Protein AF-A0A433X4B9-F1 (afdb_monomer)

Sequence (89 aa):
MKYVLRILGVVAILFSLYVIVGEQLVGSSGDAYVNAPLATIRAPINGTLQLSTAPLGGRVRAGDAMGSVSARAVADATLSGLEEGRLLA

Mean predicted aligned error: 14.63 Å

Foldseek 3Di:
DVCPVVVVVVVVVVVVVVVVVVVVVVDPPPPDDDDDDDDDDDDPDDADWDAPDPDVVHDDDPPDDRTDGDHPPPCPPDVVNVVVVVVVD

Organism: NCBI:txid1783274

Secondary structure (DSSP, 8-state):
-TTHHHHHHHHHHHHHHHHHHHHHHH-----------------SS-SEEEE--PPTT----TT---EEEE--------HHHHHHHHHT-

Radius of gyration: 35.63 Å; Cα contacts (8 Å, |Δi|>4): 34; chains: 1; bounding box: 78×22×94 Å

Structure (mmCIF, N/CA/C/O backbone):
data_AF-A0A433X4B9-F1
#
_entry.id   AF-A0A433X4B9-F1
#
loop_
_atom_site.group_PDB
_atom_site.id
_atom_site.type_symbol
_atom_site.label_atom_id
_atom_site.label_alt_id
_atom_site.label_comp_id
_atom_site.label_asym_id
_atom_site.label_entity_id
_atom_site.label_seq_id
_atom_site.pdbx_PDB_ins_code
_atom_site.Cartn_x
_atom_site.Cartn_y
_atom_site.Cartn_z
_atom_site.occupancy
_atom_site.B_iso_or_equiv
_atom_site.auth_seq_id
_atom_site.auth_comp_id
_atom_site.auth_asym_id
_atom_site.auth_atom_id
_atom_site.pdbx_PDB_model_num
ATOM 1 N N . MET A 1 1 ? -39.117 10.800 46.953 1.00 66.00 1 MET A N 1
ATOM 2 C CA . MET A 1 1 ? -38.863 11.413 45.624 1.00 66.00 1 MET A CA 1
ATOM 3 C C . MET A 1 1 ? -37.666 12.370 45.584 1.00 66.00 1 MET A C 1
ATOM 5 O O . MET A 1 1 ? -36.942 12.335 44.602 1.00 66.00 1 MET A O 1
ATOM 9 N N . LYS A 1 2 ? -37.377 13.153 46.641 1.00 77.06 2 LYS A N 1
ATOM 10 C CA . LYS A 1 2 ? -36.269 14.142 46.679 1.00 77.06 2 LYS A CA 1
ATOM 11 C C . LYS A 1 2 ? -34.882 13.629 46.242 1.00 77.06 2 LYS A C 1
ATOM 13 O O . LYS A 1 2 ? -34.110 14.384 45.664 1.00 77.06 2 LYS A O 1
ATOM 18 N N . TYR A 1 3 ? -34.563 12.367 46.527 1.00 89.81 3 TYR A N 1
ATOM 19 C CA . TYR A 1 3 ? -33.244 11.784 46.242 1.00 89.81 3 TYR A CA 1
ATOM 20 C C . TYR A 1 3 ? -33.214 10.889 45.003 1.00 89.81 3 TYR A C 1
ATOM 22 O O . TYR A 1 3 ? -32.133 10.538 44.548 1.00 89.81 3 TYR A O 1
ATOM 30 N N . VAL A 1 4 ? -34.374 10.557 44.429 1.00 94.38 4 VAL A N 1
ATOM 31 C CA . VAL A 1 4 ? -34.472 9.606 43.309 1.00 94.38 4 VAL A CA 1
ATOM 32 C C . VAL A 1 4 ? -33.723 10.137 42.091 1.00 94.38 4 VAL A C 1
ATOM 34 O O . VAL A 1 4 ? -32.882 9.439 41.539 1.00 94.38 4 VAL A O 1
ATOM 37 N N . LEU A 1 5 ? -33.937 11.412 41.749 1.00 92.00 5 LEU A N 1
ATOM 38 C CA . LEU A 1 5 ? -33.229 12.069 40.649 1.00 92.00 5 LEU A CA 1
ATOM 39 C C . LEU A 1 5 ? -31.710 12.136 40.877 1.00 92.00 5 LEU A C 1
ATOM 41 O O . LEU A 1 5 ? -30.933 12.013 39.938 1.00 92.00 5 LEU A O 1
ATOM 45 N N . ARG A 1 6 ? -31.283 12.310 42.135 1.00 95.06 6 ARG A N 1
ATOM 46 C CA . ARG A 1 6 ? -29.860 12.389 42.498 1.00 95.06 6 ARG A CA 1
ATOM 47 C C . ARG A 1 6 ? -29.180 11.033 42.352 1.00 95.06 6 ARG A C 1
ATOM 49 O O . ARG A 1 6 ? -28.095 10.962 41.792 1.00 95.06 6 ARG A O 1
ATOM 56 N N . ILE A 1 7 ? -29.837 9.968 42.812 1.00 96.62 7 ILE A N 1
ATOM 57 C CA . ILE A 1 7 ? -29.341 8.593 42.674 1.00 96.62 7 ILE A CA 1
ATOM 58 C C . ILE A 1 7 ? -29.255 8.216 41.192 1.00 96.62 7 ILE A C 1
ATOM 60 O O . ILE A 1 7 ? -28.223 7.720 40.759 1.00 96.62 7 ILE A O 1
ATOM 64 N N . LEU A 1 8 ? -30.288 8.526 40.401 1.00 96.75 8 LEU A N 1
ATOM 65 C CA . LEU A 1 8 ? -30.283 8.304 38.951 1.00 96.75 8 LEU A CA 1
ATOM 66 C C . LEU A 1 8 ? -29.133 9.032 38.250 1.00 96.75 8 LE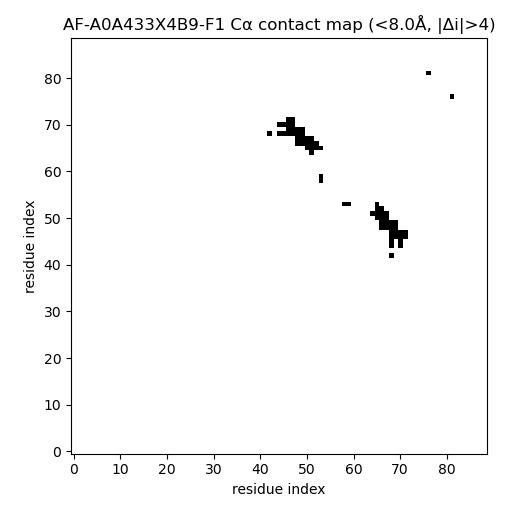U A C 1
ATOM 68 O O . LEU A 1 8 ? -28.458 8.430 37.420 1.00 96.75 8 LEU A O 1
ATOM 72 N N . GLY A 1 9 ? -28.870 10.290 38.612 1.00 96.69 9 GLY A N 1
ATOM 73 C CA . GLY A 1 9 ? -27.742 11.046 38.065 1.00 96.69 9 GLY A CA 1
ATOM 74 C C . GLY A 1 9 ? -26.389 10.409 38.391 1.00 96.69 9 GLY A C 1
ATOM 75 O O . GLY A 1 9 ? -25.558 10.255 37.502 1.00 96.69 9 GLY A O 1
ATOM 76 N N . VAL A 1 10 ? -26.182 9.976 39.639 1.00 97.75 10 VAL A N 1
ATOM 77 C CA . VAL A 1 10 ? -24.943 9.287 40.042 1.00 97.75 10 VAL A CA 1
ATOM 78 C C . VAL A 1 10 ? -24.775 7.969 39.287 1.00 97.75 10 VAL A C 1
ATOM 80 O O . VAL A 1 10 ? -23.693 7.699 38.774 1.00 97.75 10 VAL A O 1
ATOM 83 N N . VAL A 1 11 ? -25.841 7.174 39.164 1.00 98.12 11 VAL A N 1
ATOM 84 C CA . VAL A 1 11 ? -25.816 5.915 38.403 1.00 98.12 11 VAL A CA 1
ATOM 85 C C . VAL A 1 11 ? -25.480 6.169 36.935 1.00 98.12 11 VAL A C 1
ATOM 87 O O . VAL A 1 11 ? -24.628 5.477 36.386 1.00 98.12 11 VAL A O 1
ATOM 90 N N . ALA A 1 12 ? -26.085 7.186 36.317 1.00 97.69 12 ALA A N 1
ATOM 91 C CA . ALA A 1 12 ? -25.792 7.555 34.935 1.00 97.69 12 ALA A CA 1
ATOM 92 C C . ALA A 1 12 ? -24.321 7.962 34.751 1.00 97.69 12 ALA A C 1
ATOM 94 O O . ALA A 1 12 ? -23.680 7.508 33.809 1.00 97.69 12 ALA A O 1
ATOM 95 N N . ILE A 1 13 ? -23.760 8.756 35.670 1.00 97.75 13 ILE A N 1
ATOM 96 C CA . ILE A 1 13 ? -22.347 9.164 35.623 1.00 97.75 13 ILE A CA 1
ATOM 97 C C . ILE A 1 13 ? -21.419 7.949 35.742 1.00 97.75 13 ILE A C 1
ATOM 99 O O . ILE A 1 13 ? -20.491 7.812 34.946 1.00 97.75 13 ILE A O 1
ATOM 103 N N . LEU A 1 14 ? -21.670 7.058 36.707 1.00 98.12 14 LEU A N 1
ATOM 104 C CA . LEU A 1 14 ? -20.856 5.855 36.905 1.00 98.12 14 LEU A CA 1
ATOM 105 C C . LEU A 1 14 ? -20.926 4.918 35.695 1.00 98.12 14 LEU A C 1
ATOM 107 O O . LEU A 1 14 ? -19.903 4.375 35.284 1.00 98.12 14 LEU A O 1
ATOM 111 N N . PHE A 1 15 ? -22.111 4.763 35.103 1.00 97.50 15 PHE A N 1
ATOM 112 C CA . PHE A 1 15 ? -22.300 3.950 33.908 1.00 97.50 15 PHE A CA 1
ATOM 113 C C . PHE A 1 15 ? -21.559 4.529 32.696 1.00 97.50 15 PHE A C 1
ATOM 115 O O . PHE A 1 15 ? -20.846 3.801 32.011 1.00 97.50 15 PHE A O 1
ATOM 122 N N . SER A 1 16 ? -21.649 5.841 32.468 1.00 97.00 16 SER A N 1
ATOM 123 C CA . SER A 1 16 ? -20.891 6.504 31.401 1.00 97.00 16 SER A CA 1
ATOM 124 C C . SER A 1 16 ? -19.384 6.340 31.586 1.00 97.00 16 SER A C 1
ATOM 126 O O . SER A 1 16 ? -18.677 6.041 30.628 1.00 97.00 16 SER A O 1
ATOM 128 N N . LEU A 1 17 ? -18.884 6.489 32.818 1.00 96.56 17 LEU A N 1
ATOM 129 C CA . LEU A 1 17 ? -17.462 6.316 33.111 1.00 96.56 17 LEU A CA 1
ATOM 130 C C . LEU A 1 17 ? -17.006 4.872 32.860 1.00 96.56 17 LEU A C 1
ATOM 132 O O . LEU A 1 17 ? -15.929 4.658 32.310 1.00 96.56 17 LEU A O 1
ATOM 136 N N . TYR A 1 18 ? -17.844 3.893 33.213 1.00 94.62 18 TYR A N 1
ATOM 137 C CA . TYR A 1 18 ? -17.605 2.481 32.921 1.00 94.62 18 TYR A CA 1
ATOM 138 C C . TYR A 1 18 ? -17.470 2.220 31.414 1.00 94.62 18 TYR A C 1
ATOM 140 O O . TYR A 1 18 ? -16.512 1.568 31.002 1.00 94.62 18 TYR A O 1
ATOM 148 N N . VAL A 1 19 ? -18.377 2.767 30.594 1.00 93.69 19 VAL A N 1
ATOM 149 C CA . VAL A 1 19 ? -18.325 2.620 29.128 1.00 93.69 19 VAL A CA 1
ATOM 150 C C . VAL A 1 19 ? -17.065 3.264 28.556 1.00 93.69 19 VAL A C 1
ATOM 152 O O . VAL A 1 19 ? -16.327 2.592 27.846 1.00 93.69 19 VAL A O 1
ATOM 155 N N . ILE A 1 20 ? -16.767 4.516 28.922 1.00 91.62 20 ILE A N 1
ATOM 156 C CA . ILE A 1 20 ? -15.587 5.238 28.417 1.00 91.62 20 ILE A CA 1
ATOM 157 C C . ILE A 1 20 ? -14.304 4.473 28.749 1.00 91.62 20 ILE A C 1
ATOM 159 O O . ILE A 1 20 ? -13.456 4.279 27.884 1.00 91.62 20 ILE A O 1
ATOM 163 N N . VAL A 1 21 ? -14.148 4.011 29.994 1.00 91.56 21 VAL A N 1
ATOM 164 C CA . VAL A 1 21 ? -12.967 3.229 30.384 1.00 91.56 21 VAL A CA 1
ATOM 165 C C . VAL A 1 21 ? -12.911 1.911 29.612 1.00 91.56 21 VAL A C 1
ATOM 167 O O . VAL A 1 21 ? -11.845 1.553 29.120 1.00 91.56 21 VAL A O 1
ATOM 170 N N . GLY A 1 22 ? -14.038 1.212 29.459 1.00 88.12 22 GLY A N 1
ATOM 171 C CA . GLY A 1 22 ? -14.114 -0.013 28.665 1.00 88.12 22 GLY A CA 1
ATOM 172 C C . GLY A 1 22 ? -13.675 0.198 27.214 1.00 88.12 22 GLY A C 1
ATOM 173 O O . GLY A 1 22 ? -12.846 -0.557 26.715 1.00 88.12 22 GLY A O 1
ATOM 174 N N . GLU A 1 23 ? -14.155 1.254 26.561 1.00 87.06 23 GLU A N 1
ATOM 175 C CA . GLU A 1 23 ? -13.783 1.592 25.182 1.00 87.06 23 GLU A CA 1
ATOM 176 C C . GLU A 1 23 ? -12.297 1.942 25.051 1.00 87.06 23 GLU A C 1
ATOM 178 O O . GLU A 1 23 ? -11.620 1.447 24.147 1.00 87.06 23 GLU A O 1
ATOM 183 N N . GLN A 1 24 ? -11.759 2.725 25.988 1.00 79.56 24 GLN A N 1
ATOM 184 C CA . GLN A 1 24 ? -10.344 3.103 25.977 1.00 79.56 24 GLN A CA 1
ATOM 185 C C . GLN A 1 24 ? -9.420 1.903 26.244 1.00 79.56 24 GLN A C 1
ATOM 187 O O . GLN A 1 24 ? -8.320 1.847 25.697 1.00 79.56 24 GLN A O 1
ATOM 192 N N . LEU A 1 25 ? -9.862 0.924 27.044 1.00 79.50 25 LEU A N 1
ATOM 193 C CA . LEU A 1 25 ? -9.121 -0.316 27.313 1.00 79.50 25 LEU A CA 1
ATOM 194 C C . LEU A 1 25 ? -9.207 -1.330 26.168 1.00 79.50 25 LEU A C 1
ATOM 196 O O . LEU A 1 25 ? -8.267 -2.099 25.971 1.00 79.50 25 LEU A O 1
ATOM 200 N N . VAL A 1 26 ? -10.305 -1.335 25.407 1.00 75.06 26 VAL A N 1
ATOM 201 C CA . VAL A 1 26 ? -10.466 -2.197 24.224 1.00 75.06 26 VAL A CA 1
ATOM 202 C C . VAL A 1 26 ? -9.539 -1.769 23.082 1.00 75.06 26 VAL A C 1
ATOM 204 O O . VAL A 1 26 ? -9.313 -2.562 22.175 1.00 75.06 26 VAL A O 1
ATOM 207 N N . GLY A 1 27 ? -8.917 -0.586 23.168 1.00 63.81 27 GLY A N 1
ATOM 208 C CA . GLY A 1 27 ? -7.764 -0.222 22.352 1.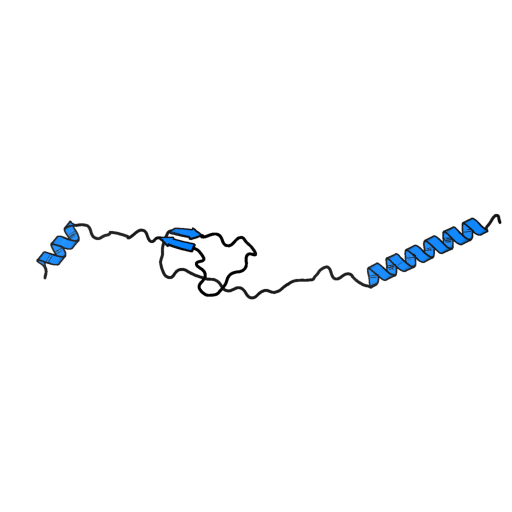00 63.81 27 GLY A CA 1
ATOM 209 C C . GLY A 1 27 ? -8.063 -0.342 20.863 1.00 63.81 27 GLY A C 1
ATOM 210 O O . GLY A 1 27 ? -7.665 -1.306 20.214 1.00 63.81 27 GLY A O 1
ATOM 211 N N . SER A 1 28 ? -8.749 0.653 20.298 1.00 67.75 28 SER A N 1
ATOM 212 C CA . SER A 1 28 ? -8.827 0.790 18.843 1.00 67.75 28 SER A CA 1
ATOM 213 C C . SER A 1 28 ? -7.404 0.935 18.302 1.00 67.75 28 SER A C 1
ATOM 215 O O . SER A 1 28 ? -6.809 2.008 18.403 1.00 67.75 28 SER A O 1
ATOM 217 N N . SER A 1 29 ? -6.840 -0.145 17.759 1.00 64.25 29 SER A N 1
ATOM 218 C CA . SER A 1 29 ? -5.536 -0.099 17.106 1.00 64.25 29 SER A CA 1
ATOM 219 C C . SER A 1 29 ? -5.661 0.789 15.869 1.00 64.25 29 SER A C 1
ATOM 221 O O . SER A 1 29 ? -6.195 0.382 14.840 1.00 64.25 29 SER A O 1
ATOM 223 N N . GLY A 1 30 ? -5.208 2.038 15.997 1.00 67.00 30 GLY A N 1
ATOM 224 C CA . GLY A 1 30 ? -5.055 2.971 14.879 1.00 67.00 30 GLY A CA 1
ATOM 225 C C . GLY A 1 30 ? -3.865 2.627 13.976 1.00 67.00 30 GLY A C 1
ATOM 226 O O . GLY A 1 30 ? -3.653 3.294 12.971 1.00 67.00 30 GLY A O 1
ATOM 227 N N . ASP A 1 31 ? -3.115 1.576 14.316 1.00 72.25 31 ASP A N 1
ATOM 228 C CA . ASP A 1 31 ? -1.864 1.164 13.678 1.00 72.25 31 ASP A CA 1
ATOM 229 C C . ASP A 1 31 ? -2.077 0.046 12.644 1.00 72.25 31 ASP A C 1
ATOM 231 O O . ASP A 1 31 ? -1.310 -0.916 12.550 1.00 72.25 31 ASP A O 1
ATOM 235 N N . ALA A 1 32 ? -3.143 0.153 11.852 1.00 79.19 32 ALA A N 1
ATOM 236 C CA . ALA A 1 32 ? -3.379 -0.756 10.740 1.00 79.19 32 ALA A CA 1
ATOM 237 C C . ALA A 1 32 ? -2.588 -0.294 9.506 1.00 79.19 32 ALA A C 1
ATOM 239 O O . ALA A 1 32 ? -2.997 0.623 8.793 1.00 79.19 32 ALA A O 1
ATOM 240 N N . TYR A 1 33 ? -1.464 -0.955 9.229 1.00 82.75 33 TYR A N 1
ATOM 241 C CA . TYR A 1 33 ? -0.661 -0.710 8.029 1.00 82.75 33 TYR A CA 1
ATOM 242 C C . TYR A 1 33 ? -0.851 -1.834 7.009 1.00 82.75 33 TYR A C 1
ATOM 244 O O . TYR A 1 33 ? -0.771 -3.017 7.340 1.00 82.75 33 TYR A O 1
ATOM 252 N N . VAL A 1 34 ? -1.054 -1.467 5.743 1.00 83.25 34 VAL A N 1
ATOM 253 C CA . VAL A 1 34 ? -1.049 -2.421 4.627 1.00 83.25 34 VAL A CA 1
ATOM 254 C C . VAL A 1 34 ? 0.351 -2.441 4.026 1.00 83.25 34 VAL A C 1
ATOM 256 O O . VAL A 1 34 ? 0.757 -1.494 3.356 1.00 83.25 34 VAL A O 1
ATOM 259 N N . ASN A 1 35 ? 1.098 -3.518 4.265 1.00 86.94 35 ASN A N 1
ATOM 260 C CA . ASN A 1 35 ? 2.392 -3.713 3.622 1.00 86.94 35 ASN A CA 1
ATOM 261 C C . ASN A 1 35 ? 2.177 -4.239 2.194 1.00 86.94 35 ASN A C 1
ATOM 263 O O . ASN A 1 35 ? 1.577 -5.298 2.007 1.00 86.94 35 ASN A O 1
ATOM 267 N N . ALA A 1 36 ? 2.648 -3.499 1.192 1.00 86.25 36 ALA A N 1
ATOM 268 C CA . ALA A 1 36 ? 2.528 -3.867 -0.213 1.00 86.25 36 ALA A CA 1
ATOM 269 C C . ALA A 1 36 ? 3.928 -4.053 -0.820 1.00 86.25 36 ALA A C 1
ATOM 271 O O . ALA A 1 36 ? 4.729 -3.116 -0.781 1.00 86.25 36 ALA A O 1
ATOM 272 N N . PRO A 1 37 ? 4.240 -5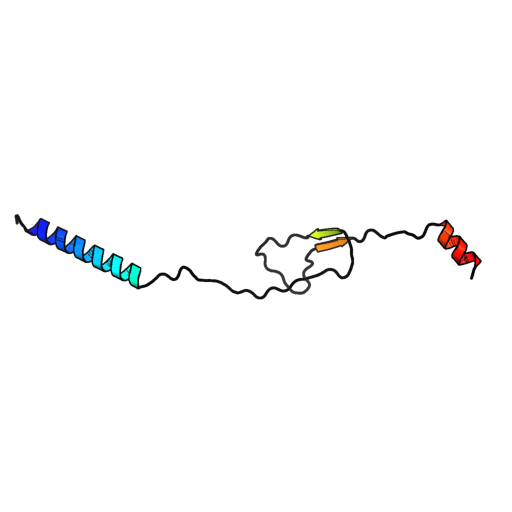.223 -1.408 1.00 86.12 37 PRO A N 1
ATOM 273 C CA . PRO A 1 37 ? 5.474 -5.400 -2.160 1.00 86.12 37 PRO A CA 1
ATOM 274 C C . PRO A 1 37 ? 5.537 -4.407 -3.325 1.00 86.12 37 PRO A C 1
ATOM 276 O O . PRO A 1 37 ? 4.597 -4.309 -4.115 1.00 86.12 37 PRO A O 1
ATOM 279 N N . LEU A 1 38 ? 6.651 -3.688 -3.444 1.00 88.06 38 LEU A N 1
ATOM 280 C CA . LEU A 1 38 ? 6.886 -2.745 -4.533 1.00 88.06 38 LEU A CA 1
ATOM 281 C C . LEU A 1 38 ? 7.865 -3.347 -5.539 1.00 88.06 38 LEU A C 1
ATOM 283 O O . LEU A 1 38 ? 8.918 -3.862 -5.168 1.00 88.06 38 LEU A O 1
ATOM 287 N N . ALA A 1 39 ? 7.523 -3.243 -6.820 1.00 86.88 39 ALA A N 1
ATOM 288 C CA . ALA A 1 39 ? 8.410 -3.571 -7.924 1.00 86.88 39 ALA A CA 1
ATOM 289 C C . ALA A 1 39 ? 8.694 -2.297 -8.722 1.00 86.88 39 ALA A C 1
ATOM 291 O O . ALA A 1 39 ? 7.778 -1.644 -9.222 1.00 86.88 39 ALA A O 1
ATOM 292 N N . THR A 1 40 ? 9.970 -1.945 -8.844 1.00 87.88 40 THR A N 1
ATOM 293 C CA . THR A 1 40 ? 10.389 -0.780 -9.624 1.00 87.88 40 THR A CA 1
ATOM 294 C C . THR A 1 40 ? 10.608 -1.194 -11.071 1.00 87.88 40 THR A C 1
ATOM 296 O O . THR A 1 40 ? 11.405 -2.086 -11.353 1.00 87.88 40 THR A O 1
ATOM 299 N N . ILE A 1 41 ? 9.933 -0.516 -11.996 1.00 87.38 41 ILE A N 1
ATOM 300 C CA . ILE A 1 41 ? 10.139 -0.696 -13.434 1.00 87.38 41 ILE A CA 1
ATOM 301 C C . ILE A 1 41 ? 11.119 0.377 -13.910 1.00 87.38 41 ILE A C 1
ATOM 303 O O . ILE A 1 41 ? 11.010 1.545 -13.534 1.00 87.38 41 ILE A O 1
ATOM 307 N N . ARG A 1 42 ? 12.088 -0.017 -14.739 1.00 89.44 42 ARG A N 1
ATOM 308 C CA . ARG A 1 42 ? 13.097 0.880 -15.312 1.00 89.44 42 ARG A CA 1
ATOM 309 C C . ARG A 1 42 ? 13.149 0.697 -16.826 1.00 89.44 42 ARG A C 1
ATOM 311 O O . ARG A 1 42 ? 13.116 -0.429 -17.311 1.00 89.44 42 ARG A O 1
ATOM 318 N N . ALA A 1 43 ? 13.264 1.802 -17.559 1.00 89.75 43 ALA A N 1
ATOM 319 C CA . ALA A 1 43 ? 13.522 1.755 -18.993 1.00 89.75 43 ALA A CA 1
ATOM 320 C C . ALA A 1 43 ? 14.991 1.370 -19.271 1.00 89.75 43 ALA A C 1
ATOM 322 O O . ALA A 1 43 ? 15.883 1.872 -18.584 1.00 89.75 43 ALA A O 1
ATOM 323 N N . PRO A 1 44 ? 15.266 0.519 -20.275 1.00 89.75 44 PRO A N 1
ATOM 324 C CA . PRO A 1 44 ? 16.624 0.067 -20.596 1.00 89.75 44 PRO A CA 1
ATOM 325 C C . PRO A 1 44 ? 17.473 1.125 -21.323 1.00 89.75 44 PRO A C 1
ATOM 327 O O . PRO A 1 44 ? 18.654 0.897 -21.562 1.00 89.75 44 PRO A O 1
ATOM 330 N N . ILE A 1 45 ? 16.882 2.265 -21.694 1.00 87.56 45 ILE A N 1
ATOM 331 C CA . ILE A 1 45 ? 17.530 3.346 -22.443 1.00 87.56 45 ILE A CA 1
ATOM 332 C C . ILE A 1 45 ? 17.501 4.655 -21.653 1.00 87.56 45 ILE A C 1
ATOM 334 O O . ILE A 1 45 ? 16.565 4.918 -20.896 1.00 87.56 45 ILE A O 1
ATOM 338 N N . ASN A 1 46 ? 18.506 5.501 -21.882 1.00 88.00 46 ASN A N 1
ATOM 339 C CA . ASN A 1 46 ? 18.502 6.882 -21.410 1.00 88.00 46 ASN A CA 1
ATOM 340 C C . ASN A 1 46 ? 17.640 7.748 -22.336 1.00 88.00 46 ASN A C 1
ATOM 342 O O . ASN A 1 46 ? 17.738 7.650 -23.559 1.00 88.00 46 ASN A O 1
ATOM 346 N N . GLY A 1 47 ? 16.810 8.614 -21.760 1.00 88.25 47 GLY A N 1
ATOM 347 C CA . GLY A 1 47 ? 15.924 9.474 -22.534 1.00 88.25 47 GLY A CA 1
ATOM 348 C C . GLY A 1 47 ? 14.966 10.287 -21.673 1.00 88.25 47 GLY A C 1
ATOM 349 O O . GLY A 1 47 ? 15.065 10.307 -20.446 1.00 88.25 47 GLY A O 1
ATOM 350 N N . THR A 1 48 ? 14.028 10.955 -22.333 1.00 90.56 48 THR A N 1
ATOM 351 C CA . THR A 1 48 ? 12.948 11.710 -21.700 1.00 90.56 48 THR A CA 1
ATOM 352 C C . THR A 1 48 ? 11.744 10.799 -21.484 1.00 90.56 48 THR A C 1
ATOM 354 O O . THR A 1 48 ? 11.296 10.121 -22.405 1.00 90.56 48 THR A O 1
ATOM 357 N N . LEU A 1 49 ? 11.227 10.767 -20.255 1.00 88.50 49 LEU A N 1
ATOM 358 C CA . LEU A 1 49 ? 10.088 9.938 -19.872 1.00 88.50 49 LEU A CA 1
ATOM 359 C C . LEU A 1 49 ? 8.775 10.710 -20.026 1.00 88.50 49 LEU A C 1
ATOM 361 O O . LEU A 1 49 ? 8.594 11.766 -19.422 1.00 88.50 49 LEU A O 1
ATOM 365 N N . GLN A 1 50 ? 7.837 10.124 -20.762 1.00 89.12 50 GLN A N 1
ATOM 366 C CA . GLN A 1 50 ? 6.442 10.542 -20.824 1.00 89.12 50 GLN A CA 1
ATOM 367 C C . GLN A 1 50 ? 5.584 9.460 -20.159 1.00 89.12 50 GLN A C 1
ATOM 369 O O . GLN A 1 50 ? 5.482 8.344 -20.671 1.00 89.12 50 GLN A O 1
ATOM 374 N N . LEU A 1 51 ? 4.983 9.760 -19.005 1.00 84.88 51 LEU A N 1
ATOM 375 C CA . LEU A 1 51 ? 4.079 8.824 -18.330 1.00 84.88 51 LEU A CA 1
ATOM 376 C C . LEU A 1 51 ? 2.729 8.785 -19.049 1.00 84.88 51 LEU A C 1
ATOM 378 O O . LEU A 1 51 ? 2.097 9.825 -19.233 1.00 84.88 51 LEU A O 1
ATOM 382 N N . SER A 1 52 ? 2.268 7.581 -19.393 1.00 73.50 52 SER A N 1
ATOM 383 C CA . SER A 1 52 ? 0.868 7.358 -19.748 1.00 73.50 52 SER A CA 1
ATOM 384 C C . SER A 1 52 ? 0.1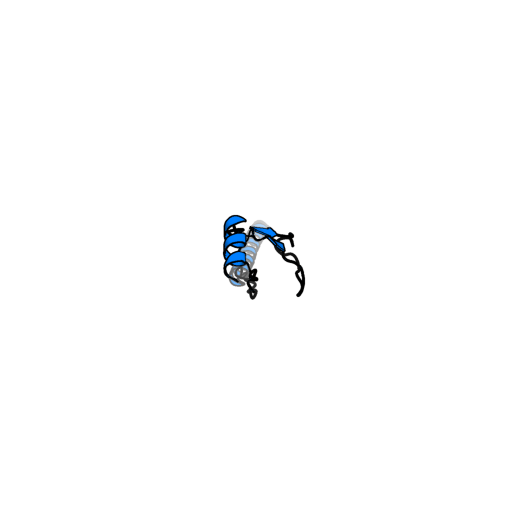62 7.036 -18.439 1.00 73.50 52 SER A C 1
ATOM 386 O O . SER A 1 52 ? 0.428 6.020 -17.806 1.00 73.50 52 SER A O 1
ATOM 388 N N . THR A 1 53 ? -0.593 7.998 -17.927 1.00 62.03 53 THR A N 1
ATOM 389 C CA . THR A 1 53 ? -1.056 8.028 -16.541 1.00 62.03 53 THR A CA 1
ATOM 390 C C . THR A 1 53 ? -2.011 6.867 -16.250 1.00 62.03 53 THR A C 1
ATOM 392 O O . THR A 1 53 ? -3.214 6.983 -16.458 1.00 62.03 53 THR A O 1
ATOM 395 N N . ALA A 1 54 ? -1.518 5.763 -15.687 1.00 63.44 54 ALA A N 1
ATOM 396 C CA . ALA A 1 54 ? -2.345 5.054 -14.722 1.00 63.44 54 ALA A CA 1
ATOM 397 C C . ALA A 1 54 ? -2.490 6.006 -13.517 1.00 63.44 54 ALA A C 1
ATOM 399 O O . ALA A 1 54 ? -1.469 6.498 -13.023 1.00 63.44 54 ALA A O 1
ATOM 400 N N . PRO A 1 55 ? -3.710 6.359 -13.074 1.00 69.25 55 PRO A N 1
ATOM 401 C CA . PRO A 1 55 ? -3.872 7.217 -11.905 1.00 69.25 55 PRO A CA 1
ATOM 402 C C . PRO A 1 55 ? -3.161 6.586 -10.703 1.00 69.25 55 PRO A C 1
ATOM 404 O O . PRO A 1 55 ? -3.067 5.361 -10.609 1.00 69.25 55 PRO A O 1
ATOM 407 N N . LEU A 1 56 ? -2.656 7.406 -9.777 1.00 78.88 56 LEU A N 1
ATOM 408 C CA . LEU A 1 56 ? -2.106 6.894 -8.520 1.00 78.88 56 LEU A CA 1
ATOM 409 C C . LEU A 1 56 ? -3.161 6.015 -7.829 1.00 78.88 56 LEU A C 1
ATOM 411 O O . LEU A 1 56 ? -4.316 6.415 -7.702 1.00 78.88 56 LEU A O 1
ATOM 415 N N . GLY A 1 57 ? -2.774 4.802 -7.429 1.00 80.56 57 GLY A N 1
ATOM 416 C CA . GLY A 1 57 ? -3.701 3.800 -6.883 1.00 80.56 57 GLY A CA 1
ATOM 417 C C . GLY A 1 57 ? -4.544 3.054 -7.930 1.00 80.56 57 GLY A C 1
ATOM 418 O O . GLY A 1 57 ? -5.379 2.227 -7.568 1.00 80.56 57 GLY A O 1
ATOM 419 N N . GLY A 1 58 ? -4.332 3.313 -9.222 1.00 84.38 58 GLY A N 1
ATOM 420 C CA . GLY A 1 58 ? -4.943 2.578 -10.323 1.00 84.38 58 GLY A CA 1
ATOM 421 C C . GLY A 1 58 ? -4.439 1.136 -10.410 1.00 84.38 58 GLY A C 1
ATOM 422 O O . GLY A 1 58 ? -3.298 0.824 -10.068 1.00 84.38 58 GLY A O 1
ATOM 423 N N . ARG A 1 59 ? -5.300 0.235 -10.890 1.00 86.25 59 ARG A N 1
ATOM 424 C CA . ARG A 1 59 ? -4.924 -1.160 -11.138 1.00 86.25 59 ARG A CA 1
ATOM 425 C C . ARG A 1 59 ? -4.109 -1.249 -12.426 1.00 86.25 59 ARG A C 1
ATOM 427 O O . ARG A 1 59 ? -4.573 -0.794 -13.464 1.00 86.25 59 ARG A O 1
ATOM 434 N N . VAL A 1 60 ? -2.956 -1.902 -12.350 1.00 86.12 60 VAL A N 1
ATOM 435 C CA . VAL A 1 60 ? -2.096 -2.220 -13.497 1.00 86.12 60 VAL A CA 1
ATOM 436 C C . VAL A 1 60 ? -1.993 -3.732 -13.676 1.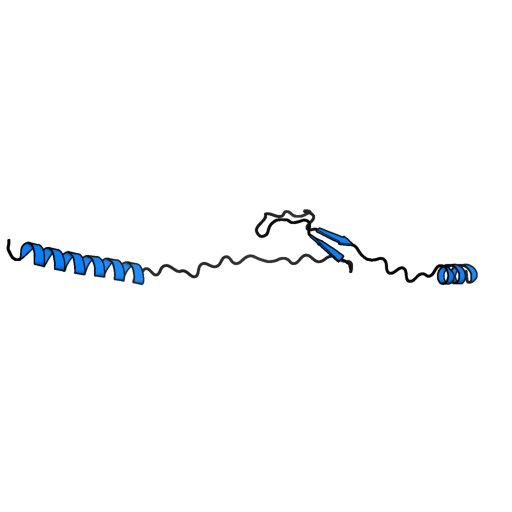00 86.12 60 VAL A C 1
ATOM 438 O O . VAL A 1 60 ? -2.142 -4.494 -12.713 1.00 86.12 60 VAL A O 1
ATOM 441 N N . ARG A 1 61 ? -1.767 -4.183 -14.907 1.00 88.31 61 ARG A N 1
ATOM 442 C CA . ARG A 1 61 ? -1.542 -5.585 -15.273 1.00 88.31 61 ARG A CA 1
ATOM 443 C C . ARG A 1 61 ? -0.181 -5.754 -15.942 1.00 88.31 61 ARG A C 1
ATOM 445 O O . ARG A 1 61 ? 0.413 -4.810 -16.454 1.00 88.31 61 ARG A O 1
ATOM 452 N N . ALA A 1 62 ? 0.323 -6.985 -15.933 1.00 88.00 62 ALA A N 1
ATOM 453 C CA . ALA A 1 62 ? 1.529 -7.321 -16.676 1.00 88.00 62 ALA A CA 1
ATOM 454 C C . ALA A 1 62 ? 1.313 -7.057 -18.174 1.00 88.00 62 ALA A C 1
ATOM 456 O O . ALA A 1 62 ? 0.314 -7.496 -18.742 1.00 88.00 62 ALA A O 1
ATOM 457 N N . GLY A 1 63 ? 2.257 -6.348 -18.793 1.00 87.19 63 GLY A N 1
ATOM 458 C CA . GLY A 1 63 ? 2.173 -5.934 -20.195 1.00 87.19 63 GLY A CA 1
ATOM 459 C C . GLY A 1 63 ? 1.522 -4.566 -20.421 1.00 87.19 63 GLY A C 1
ATOM 460 O O . GLY A 1 63 ? 1.594 -4.064 -21.540 1.00 87.19 63 GLY A O 1
ATOM 461 N N . ASP A 1 64 ? 0.952 -3.932 -19.391 1.00 88.06 64 ASP A N 1
ATOM 462 C CA . ASP A 1 64 ? 0.425 -2.574 -19.525 1.00 88.06 64 ASP A CA 1
ATOM 463 C C . ASP A 1 64 ? 1.566 -1.573 -19.779 1.00 88.06 64 ASP A C 1
ATOM 465 O O . ASP A 1 64 ? 2.615 -1.593 -19.125 1.00 88.06 64 ASP A O 1
ATOM 469 N N . ALA A 1 65 ? 1.351 -0.657 -20.723 1.00 86.75 65 ALA A N 1
ATOM 470 C CA . ALA A 1 65 ? 2.298 0.409 -21.014 1.00 86.75 65 ALA A CA 1
ATOM 471 C C . ALA A 1 65 ? 2.251 1.478 -19.909 1.00 86.75 65 ALA A C 1
ATOM 473 O O . ALA A 1 65 ? 1.287 2.230 -19.802 1.00 86.75 65 ALA A O 1
ATOM 474 N N . MET A 1 66 ? 3.310 1.573 -19.102 1.00 87.06 66 MET A N 1
ATOM 475 C CA . MET A 1 66 ? 3.423 2.585 -18.033 1.00 87.06 66 MET A CA 1
ATOM 476 C C . MET A 1 66 ? 3.772 3.985 -18.568 1.00 87.06 66 MET A C 1
ATOM 478 O O . MET A 1 66 ? 3.639 4.997 -17.881 1.00 87.06 66 MET A O 1
ATOM 482 N N . GLY A 1 67 ? 4.260 4.051 -19.803 1.00 89.06 67 GLY A N 1
ATOM 483 C CA . GLY A 1 67 ? 4.719 5.272 -20.443 1.00 89.06 67 GLY A CA 1
ATOM 484 C C . GLY A 1 67 ? 5.682 4.975 -21.581 1.00 89.06 67 GLY A C 1
ATOM 485 O O . GLY A 1 67 ? 5.938 3.819 -21.922 1.00 89.06 67 GLY A O 1
ATOM 486 N N . SER A 1 68 ? 6.228 6.034 -22.157 1.00 89.88 68 SER A N 1
ATOM 487 C CA . SER A 1 68 ? 7.203 5.978 -23.240 1.00 89.88 68 SER A CA 1
ATOM 488 C C . SER A 1 68 ? 8.468 6.723 -22.845 1.00 89.88 68 SER A C 1
ATOM 490 O O . SER A 1 68 ? 8.388 7.806 -22.267 1.00 89.88 68 SER A O 1
ATOM 492 N N . VAL A 1 69 ? 9.630 6.180 -23.203 1.00 91.50 69 VAL A N 1
ATOM 493 C CA . VAL A 1 69 ? 10.910 6.885 -23.086 1.00 91.50 69 VAL A CA 1
ATOM 494 C C . VAL A 1 69 ? 11.419 7.209 -24.481 1.00 91.50 69 VAL A C 1
ATOM 496 O O . VAL A 1 69 ? 11.594 6.304 -25.295 1.00 91.50 69 VAL A O 1
ATOM 499 N N . SER A 1 70 ? 11.653 8.489 -24.759 1.00 89.94 70 SER A N 1
ATOM 500 C CA . SER A 1 70 ? 12.256 8.953 -26.006 1.00 89.94 70 SER A CA 1
ATOM 501 C C . SER A 1 70 ? 13.734 9.261 -25.783 1.00 89.94 70 SER A C 1
ATOM 503 O O . SER A 1 70 ? 14.103 10.155 -25.023 1.00 89.94 70 SER A O 1
ATOM 505 N N . ALA A 1 71 ? 14.616 8.508 -26.437 1.00 82.94 71 ALA A N 1
ATOM 506 C CA . ALA A 1 71 ? 16.027 8.867 -26.479 1.00 82.94 71 ALA A CA 1
ATOM 507 C C . ALA A 1 71 ? 16.208 10.026 -27.466 1.00 82.94 71 ALA A C 1
ATOM 509 O O . ALA A 1 71 ? 15.791 9.932 -28.623 1.00 82.94 71 ALA A O 1
ATOM 510 N N . ARG A 1 72 ? 16.868 11.111 -27.043 1.00 68.94 72 ARG A N 1
ATOM 511 C CA . ARG A 1 72 ? 17.492 12.009 -28.0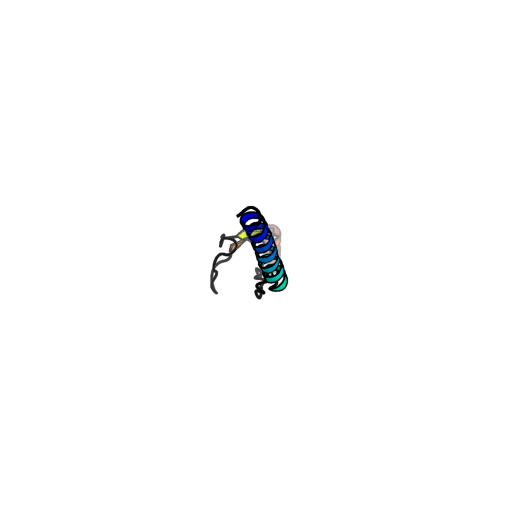18 1.00 68.94 72 ARG A CA 1
ATOM 512 C C . ARG A 1 7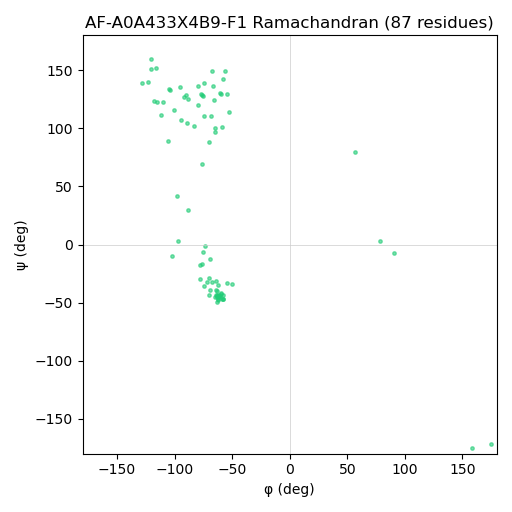2 ? 18.635 11.202 -28.622 1.00 68.94 72 ARG A C 1
ATOM 514 O O . ARG A 1 72 ? 19.590 10.898 -27.914 1.00 68.94 72 ARG A O 1
ATOM 521 N N . ALA A 1 73 ? 18.511 10.816 -29.890 1.00 63.06 73 ALA A N 1
ATOM 522 C CA . ALA A 1 73 ? 19.633 10.258 -30.626 1.00 63.06 73 ALA A CA 1
ATOM 523 C C . ALA A 1 73 ? 20.791 11.253 -30.498 1.00 63.06 73 ALA A C 1
ATOM 525 O O . ALA A 1 73 ? 20.683 12.395 -30.949 1.00 63.06 73 ALA A O 1
ATOM 526 N N . VAL A 1 74 ? 21.863 10.853 -29.818 1.00 56.62 74 VAL A N 1
ATOM 527 C CA . VAL A 1 74 ? 23.129 11.571 -29.899 1.00 56.62 74 VAL A CA 1
ATOM 528 C C . VAL A 1 74 ? 23.640 11.283 -31.303 1.00 56.62 74 VAL A C 1
ATOM 530 O O . VAL A 1 74 ? 24.274 10.263 -31.557 1.00 56.62 74 VAL A O 1
ATOM 533 N N . ALA A 1 75 ? 23.238 12.120 -32.254 1.00 54.38 75 ALA A N 1
ATOM 534 C CA . ALA A 1 75 ? 23.793 12.120 -33.593 1.00 54.38 75 ALA A CA 1
ATOM 535 C C . ALA A 1 75 ? 25.175 12.787 -33.529 1.00 54.38 75 ALA A C 1
ATOM 537 O O . ALA A 1 75 ? 25.355 13.884 -34.040 1.00 54.38 75 ALA A O 1
ATOM 538 N N . ASP A 1 76 ? 26.142 12.117 -32.901 1.00 55.25 76 ASP A N 1
ATOM 539 C CA . ASP A 1 76 ? 27.566 12.483 -32.981 1.00 55.25 76 ASP A CA 1
ATOM 540 C C . ASP A 1 76 ? 28.241 11.794 -34.180 1.00 55.25 76 ASP A C 1
ATOM 542 O O . ASP A 1 76 ? 29.428 11.492 -34.175 1.00 55.25 76 ASP A O 1
ATOM 546 N N . ALA A 1 77 ? 27.477 11.528 -35.238 1.00 61.22 77 ALA A N 1
ATOM 547 C CA . ALA A 1 77 ? 28.033 11.260 -36.552 1.00 61.22 77 ALA A CA 1
ATOM 548 C C . ALA A 1 77 ? 27.783 12.507 -37.397 1.00 61.22 77 ALA A C 1
ATOM 550 O O . ALA A 1 77 ? 26.739 12.654 -38.035 1.00 61.22 77 ALA A O 1
ATOM 551 N N . THR A 1 78 ? 28.728 13.446 -37.358 1.00 69.44 78 THR A N 1
ATOM 552 C CA . THR A 1 78 ? 28.775 14.499 -38.371 1.00 69.44 78 THR A CA 1
ATOM 553 C C . THR A 1 78 ? 28.908 13.832 -39.738 1.00 69.44 78 THR A C 1
ATOM 555 O O . THR A 1 78 ? 29.596 12.822 -39.889 1.00 69.44 78 THR A O 1
ATOM 558 N N . LEU A 1 79 ? 28.239 14.384 -40.752 1.00 69.25 79 LEU A N 1
ATOM 559 C CA . LEU A 1 79 ? 28.266 13.837 -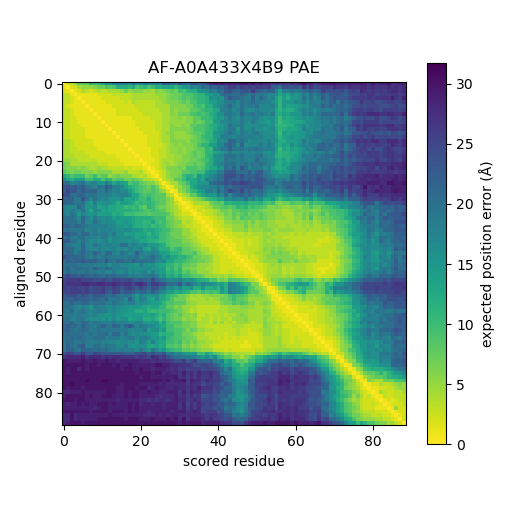42.113 1.00 69.25 79 LEU A CA 1
ATOM 560 C C . LEU A 1 79 ? 29.714 13.691 -42.625 1.00 69.25 79 LEU A C 1
ATOM 562 O O . LEU A 1 79 ? 30.037 12.701 -43.270 1.00 69.25 79 LEU A O 1
ATOM 566 N N . SER A 1 80 ? 30.604 14.602 -42.204 1.00 72.31 80 SER A N 1
ATOM 567 C CA . SER A 1 80 ? 32.047 14.532 -42.457 1.00 72.31 80 SER A CA 1
ATOM 568 C C . SER A 1 80 ? 32.707 13.270 -41.889 1.00 72.31 80 SER A C 1
ATOM 570 O O . SER A 1 80 ? 33.507 12.649 -42.578 1.00 72.31 80 SER A O 1
ATOM 572 N N . GLY A 1 81 ? 32.350 12.851 -40.670 1.00 72.25 81 GLY A N 1
ATOM 573 C CA . GLY A 1 81 ? 32.912 11.652 -40.040 1.00 72.25 81 GLY A CA 1
ATOM 574 C C . GLY A 1 81 ? 32.451 10.350 -40.705 1.00 72.25 81 GLY A C 1
ATOM 575 O O . GLY A 1 81 ? 33.190 9.368 -40.736 1.00 72.25 81 GLY A O 1
ATOM 576 N N . LEU A 1 82 ? 31.250 10.342 -41.295 1.00 78.38 82 LEU A N 1
ATOM 577 C CA . LEU A 1 82 ? 30.753 9.205 -42.078 1.00 78.38 82 LEU A CA 1
ATOM 578 C C . LEU A 1 82 ? 31.432 9.111 -43.451 1.00 78.38 82 LEU A C 1
ATOM 580 O O . LEU A 1 82 ? 31.689 8.009 -43.937 1.00 78.38 82 LEU A O 1
ATOM 584 N N . GLU A 1 83 ? 31.744 10.250 -44.074 1.00 82.56 83 GLU A N 1
ATOM 585 C CA . GLU A 1 83 ? 32.488 10.279 -45.336 1.00 82.56 83 GLU A CA 1
ATOM 586 C C . GLU A 1 83 ? 33.948 9.849 -45.159 1.00 82.56 83 GLU A C 1
ATOM 588 O O . GLU A 1 83 ? 34.453 9.086 -45.982 1.00 82.56 83 GLU A O 1
ATOM 593 N N . GLU A 1 84 ? 34.595 10.249 -44.063 1.00 77.12 84 GLU A N 1
ATOM 594 C CA . GLU A 1 84 ? 35.947 9.801 -43.705 1.00 77.12 84 GLU A CA 1
ATOM 595 C C . GLU A 1 84 ? 36.017 8.283 -43.495 1.00 77.12 84 GLU A C 1
ATOM 597 O O . GLU A 1 84 ? 36.889 7.620 -44.055 1.00 77.12 84 GLU A O 1
ATOM 602 N N . GLY A 1 85 ? 35.056 7.704 -42.767 1.00 77.44 85 GLY A N 1
ATOM 603 C CA . GLY A 1 85 ? 34.986 6.253 -42.565 1.00 77.44 85 GLY A CA 1
ATOM 604 C C . GLY A 1 85 ? 34.753 5.460 -43.856 1.00 77.44 85 GLY A C 1
ATOM 605 O O . GLY A 1 85 ? 35.259 4.348 -43.985 1.00 77.44 85 GLY A O 1
ATOM 606 N N . ARG A 1 86 ? 34.038 6.032 -44.837 1.00 76.06 86 ARG A N 1
ATOM 607 C CA . ARG A 1 86 ? 33.822 5.410 -46.157 1.00 76.06 86 ARG A CA 1
ATOM 608 C C . ARG A 1 86 ? 35.083 5.405 -47.021 1.00 76.06 86 ARG A C 1
ATOM 610 O O . ARG A 1 86 ? 35.243 4.505 -47.831 1.00 76.06 86 ARG A O 1
ATOM 617 N N . LEU 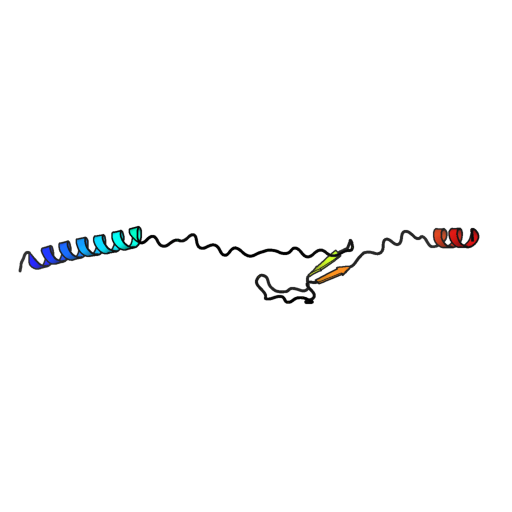A 1 87 ? 35.944 6.413 -46.895 1.00 74.44 87 LEU A N 1
ATOM 618 C CA . LEU A 1 87 ? 37.180 6.511 -47.682 1.00 74.44 87 LEU A CA 1
ATOM 619 C C . LEU A 1 87 ? 38.295 5.590 -47.164 1.00 74.44 87 LEU A C 1
ATOM 621 O O . LEU A 1 87 ? 39.256 5.336 -47.885 1.00 74.44 87 LEU A O 1
ATOM 625 N N . LEU A 1 88 ? 38.173 5.112 -45.924 1.00 70.38 88 LEU A N 1
ATOM 626 C CA . LEU A 1 88 ? 39.132 4.221 -45.268 1.00 70.38 88 LEU A CA 1
ATOM 627 C C . LEU A 1 88 ? 38.751 2.728 -45.350 1.00 70.38 88 LEU A C 1
ATOM 629 O O . LEU A 1 88 ? 39.465 1.902 -44.779 1.00 70.38 88 LEU A O 1
ATOM 633 N N . ALA A 1 89 ? 37.653 2.387 -46.032 1.00 57.16 89 ALA A N 1
ATOM 634 C CA . ALA A 1 89 ? 37.179 1.020 -46.277 1.00 57.16 89 ALA A CA 1
ATOM 635 C C . ALA A 1 89 ? 37.352 0.638 -47.754 1.00 57.16 89 ALA A C 1
ATOM 637 O O . ALA A 1 89 ? 37.691 -0.540 -48.010 1.00 57.16 89 ALA A O 1
#

pLDDT: mean 82.37, std 11.49, range [54.38, 98.12]

Solvent-accessible surface area (backbone atoms only — not comparable to full-atom values): 6031 Å² total; per-residue (Å²): 115,92,57,53,65,56,53,51,50,52,50,51,53,53,50,51,51,50,51,53,52,52,55,65,70,68,50,82,75,83,80,79,76,86,88,71,94,82,81,88,85,78,75,96,66,76,56,52,78,45,74,45,79,70,56,91,92,52,91,83,59,93,87,61,75,65,48,49,71,49,54,77,78,81,75,83,67,50,70,68,58,55,53,54,56,61,76,75,107